Protein AF-A0A956WA42-F1 (afdb_monomer_lite)

Structure (mmCIF, N/CA/C/O backbone):
data_AF-A0A956WA42-F1
#
_entry.id   AF-A0A956WA42-F1
#
loop_
_atom_site.group_PDB
_atom_site.id
_atom_site.type_symbol
_atom_site.label_atom_id
_atom_site.label_alt_id
_atom_site.label_comp_id
_atom_site.label_asym_id
_atom_site.label_entity_id
_atom_site.label_seq_id
_atom_site.pdbx_PDB_ins_code
_atom_site.Cartn_x
_atom_site.Cartn_y
_atom_site.Cartn_z
_atom_site.occupancy
_atom_site.B_iso_or_equiv
_atom_site.auth_seq_id
_atom_site.auth_comp_id
_atom_site.auth_asym_id
_atom_site.auth_atom_id
_atom_site.pdbx_PDB_model_num
ATOM 1 N N . MET A 1 1 ? -41.229 -10.277 -13.174 1.00 48.19 1 MET A N 1
ATOM 2 C CA . MET A 1 1 ? -40.315 -11.159 -12.412 1.00 48.19 1 MET A CA 1
ATOM 3 C C . MET A 1 1 ? -39.010 -11.349 -13.190 1.00 48.19 1 MET A C 1
ATOM 5 O O . MET A 1 1 ? -38.903 -12.286 -13.960 1.00 48.19 1 MET A O 1
ATOM 9 N N . ARG A 1 2 ? -38.052 -10.414 -13.089 1.00 53.75 2 ARG A N 1
ATOM 10 C CA . ARG A 1 2 ? -36.743 -10.467 -13.783 1.00 53.75 2 ARG A CA 1
ATOM 11 C C . ARG A 1 2 ? -35.721 -9.593 -13.037 1.00 53.75 2 ARG A C 1
ATOM 13 O O . ARG A 1 2 ? -35.385 -8.522 -13.520 1.00 53.75 2 ARG A O 1
ATOM 20 N N . ARG A 1 3 ? -35.307 -9.971 -11.819 1.00 54.12 3 ARG A N 1
ATOM 21 C CA . ARG A 1 3 ? -34.257 -9.255 -11.047 1.00 54.12 3 ARG A CA 1
ATOM 22 C C . ARG A 1 3 ? -33.484 -10.160 -10.071 1.00 54.12 3 ARG A C 1
ATOM 24 O O . ARG A 1 3 ? -33.156 -9.728 -8.978 1.00 54.12 3 ARG A O 1
ATOM 31 N N . LEU A 1 4 ? -33.215 -11.417 -10.429 1.00 50.03 4 LEU A N 1
ATOM 32 C CA . LEU A 1 4 ? -32.585 -12.382 -9.508 1.00 50.03 4 LEU A CA 1
ATOM 33 C C . LEU A 1 4 ? -31.446 -13.203 -10.140 1.00 50.03 4 LEU A C 1
ATOM 35 O O . LEU A 1 4 ? -31.200 -14.327 -9.729 1.00 50.03 4 LEU A O 1
ATOM 39 N N . SER A 1 5 ? -30.731 -12.663 -11.133 1.00 53.09 5 SER A N 1
ATOM 40 C CA . SER A 1 5 ? -29.695 -13.443 -11.845 1.00 53.09 5 SER A CA 1
ATOM 41 C C . SER A 1 5 ? -28.324 -12.772 -11.959 1.00 53.09 5 SER A C 1
ATOM 43 O O . SER A 1 5 ? -27.473 -13.288 -12.667 1.00 53.09 5 SER A O 1
ATOM 45 N N . ILE A 1 6 ? -28.075 -11.652 -11.268 1.00 47.28 6 ILE A N 1
ATOM 46 C CA . ILE A 1 6 ? -26.776 -10.942 -11.351 1.00 47.28 6 ILE A CA 1
ATOM 47 C C . ILE A 1 6 ? -25.925 -11.119 -10.076 1.00 47.28 6 ILE A C 1
ATOM 49 O O . ILE A 1 6 ? -24.735 -10.832 -10.077 1.00 47.28 6 ILE A O 1
ATOM 53 N N . LEU A 1 7 ? -26.478 -11.687 -9.000 1.00 43.47 7 LEU A N 1
ATOM 54 C CA . LEU A 1 7 ? -25.746 -11.891 -7.739 1.00 43.47 7 LEU A CA 1
ATOM 55 C C . LEU A 1 7 ? -24.878 -13.165 -7.692 1.00 43.47 7 LEU A C 1
ATOM 57 O O . LEU A 1 7 ? -24.224 -13.405 -6.686 1.00 43.47 7 LEU A O 1
ATOM 61 N N . ALA A 1 8 ? -24.825 -13.964 -8.763 1.00 43.78 8 ALA A N 1
ATOM 62 C CA . ALA A 1 8 ? -24.091 -15.237 -8.780 1.00 43.78 8 ALA A CA 1
ATOM 63 C C . ALA A 1 8 ? -22.754 -15.210 -9.553 1.00 43.78 8 ALA A C 1
ATOM 65 O O . ALA A 1 8 ? -22.083 -16.232 -9.630 1.00 43.78 8 ALA A O 1
ATOM 66 N N . ALA A 1 9 ? -22.344 -14.070 -10.123 1.00 41.91 9 ALA A N 1
ATOM 67 C CA . ALA A 1 9 ? -21.141 -13.996 -10.967 1.00 41.91 9 ALA A CA 1
ATOM 68 C C . ALA A 1 9 ? -19.875 -13.472 -10.253 1.00 41.91 9 ALA A C 1
ATOM 70 O O . ALA A 1 9 ? -18.803 -13.475 -10.847 1.00 41.91 9 ALA A O 1
ATOM 71 N N . LEU A 1 10 ? -19.965 -13.041 -8.989 1.00 42.84 10 LEU A N 1
ATOM 72 C CA . LEU A 1 10 ? -18.832 -12.457 -8.247 1.00 42.84 10 LEU A CA 1
ATOM 73 C C . LEU A 1 10 ? -18.071 -13.451 -7.349 1.00 42.84 10 LEU A C 1
ATOM 75 O O . LEU A 1 10 ? -17.082 -13.071 -6.734 1.00 42.84 10 LEU A O 1
ATOM 79 N N . ALA A 1 11 ? -18.480 -14.722 -7.299 1.00 45.12 11 ALA A N 1
ATOM 80 C CA . ALA A 1 11 ? -17.903 -15.734 -6.403 1.00 45.12 11 ALA A CA 1
ATOM 81 C C . ALA A 1 11 ? -16.979 -16.763 -7.097 1.00 45.12 11 ALA A C 1
ATOM 83 O O . ALA A 1 11 ? -16.713 -17.818 -6.530 1.00 45.12 11 ALA A O 1
ATOM 84 N N . ALA A 1 12 ? -16.493 -16.493 -8.315 1.00 42.59 12 ALA A N 1
ATOM 85 C CA . ALA A 1 12 ? -15.780 -17.482 -9.139 1.00 42.59 12 ALA A CA 1
ATOM 86 C C . ALA A 1 12 ? -14.331 -17.106 -9.524 1.00 42.59 12 ALA A C 1
ATOM 88 O O . ALA A 1 12 ? -13.840 -17.563 -10.552 1.00 42.59 12 ALA A O 1
ATOM 89 N N . VAL A 1 13 ? -13.621 -16.304 -8.719 1.00 50.72 13 VAL A N 1
ATOM 90 C CA . VAL A 1 13 ? -12.172 -16.051 -8.914 1.00 50.72 13 VAL A CA 1
ATOM 91 C C . VAL A 1 13 ? -11.414 -16.171 -7.587 1.00 50.72 13 VAL A C 1
ATOM 93 O O . VAL A 1 13 ? -10.731 -15.253 -7.153 1.00 50.72 13 VAL A O 1
ATOM 96 N N . LEU A 1 14 ? -11.568 -17.305 -6.901 1.00 48.41 14 LEU A N 1
ATOM 97 C CA . LEU A 1 14 ? -10.810 -17.633 -5.685 1.00 48.41 14 LEU A CA 1
ATOM 98 C C . LEU A 1 14 ? -10.395 -19.109 -5.657 1.00 48.41 14 LEU A C 1
ATOM 100 O O . LEU A 1 14 ? -10.548 -19.774 -4.645 1.00 48.41 14 LEU A O 1
ATOM 104 N N . VAL A 1 15 ? -9.867 -19.647 -6.760 1.00 53.59 15 VAL A N 1
ATOM 105 C CA . VAL A 1 15 ? -9.068 -20.884 -6.708 1.00 53.59 15 VAL A CA 1
ATOM 106 C C . VAL A 1 15 ? -8.039 -20.869 -7.840 1.00 53.59 15 VAL A C 1
ATOM 108 O O . VAL A 1 15 ? -8.345 -21.252 -8.964 1.00 53.59 15 VAL A O 1
ATOM 111 N N . VAL A 1 16 ? -6.804 -20.457 -7.548 1.00 54.19 16 VAL A N 1
ATOM 112 C CA . VAL A 1 16 ? -5.625 -20.837 -8.343 1.00 54.19 16 VAL A CA 1
ATOM 113 C C . VAL A 1 16 ? -4.579 -21.400 -7.384 1.00 54.19 16 VAL A C 1
ATOM 115 O O . VAL A 1 16 ? -3.817 -20.681 -6.750 1.00 54.19 16 VAL A O 1
ATOM 118 N N . SER A 1 17 ? -4.664 -22.725 -7.256 1.00 45.12 17 SER A N 1
ATOM 119 C CA . SER A 1 17 ? -3.589 -23.709 -7.081 1.00 45.12 17 SER A CA 1
ATOM 120 C C . SER A 1 17 ? -2.413 -23.386 -6.153 1.00 45.12 17 SER A C 1
ATOM 122 O O . SER A 1 17 ? -1.454 -22.708 -6.513 1.00 45.12 17 SER A O 1
ATOM 124 N N . ALA A 1 18 ? -2.416 -24.099 -5.025 1.00 48.44 18 ALA A N 1
ATOM 125 C CA . ALA A 1 18 ? -1.210 -24.636 -4.420 1.00 48.44 18 ALA A CA 1
ATOM 126 C C . ALA A 1 18 ? -0.364 -25.396 -5.463 1.00 48.44 18 ALA A C 1
ATOM 128 O O . ALA A 1 18 ? -0.881 -26.261 -6.168 1.00 48.44 18 ALA A O 1
ATOM 129 N N . GLY A 1 19 ? 0.942 -25.118 -5.494 1.00 45.03 19 GLY A N 1
ATOM 130 C CA . GLY A 1 19 ? 1.943 -26.060 -5.997 1.00 45.03 19 GLY A CA 1
ATOM 131 C C . GLY A 1 19 ? 2.723 -25.647 -7.244 1.00 45.03 19 GLY A C 1
ATOM 132 O O . GLY A 1 19 ? 2.472 -26.173 -8.315 1.00 45.03 19 GLY A O 1
ATOM 133 N N . THR A 1 20 ? 3.785 -24.862 -7.048 1.00 42.97 20 THR A N 1
ATOM 134 C CA . THR A 1 20 ? 5.152 -25.238 -7.461 1.00 42.97 20 THR A CA 1
ATOM 135 C C . THR A 1 20 ? 6.133 -24.581 -6.491 1.00 42.97 20 THR A C 1
ATOM 137 O O . THR A 1 20 ? 6.249 -23.358 -6.462 1.00 42.97 20 THR A O 1
ATOM 140 N N . ARG A 1 21 ? 6.828 -25.384 -5.672 1.00 50.88 21 ARG A N 1
ATOM 141 C CA . ARG A 1 21 ? 7.992 -24.927 -4.899 1.00 50.88 21 ARG A CA 1
ATOM 142 C C . ARG A 1 21 ? 9.086 -24.524 -5.889 1.00 50.88 21 ARG A C 1
ATOM 144 O O . ARG A 1 21 ? 9.712 -25.396 -6.486 1.00 50.88 21 ARG A O 1
ATOM 151 N N . ALA A 1 22 ? 9.302 -23.225 -6.056 1.00 39.41 22 ALA A N 1
ATOM 152 C CA . ALA A 1 22 ? 10.546 -22.701 -6.599 1.00 39.41 22 ALA A CA 1
ATOM 153 C C . ALA A 1 22 ? 11.576 -22.608 -5.459 1.00 39.41 22 ALA A C 1
ATOM 155 O O . ALA A 1 22 ? 11.241 -22.235 -4.337 1.00 39.41 22 ALA A O 1
ATOM 156 N N . ALA A 1 23 ? 12.805 -23.028 -5.753 1.00 40.72 23 ALA A N 1
ATOM 157 C CA . ALA A 1 23 ? 13.960 -23.056 -4.858 1.00 40.72 23 ALA A CA 1
ATOM 158 C C . ALA A 1 23 ? 14.347 -21.641 -4.344 1.00 40.72 23 ALA A C 1
ATOM 160 O O . ALA A 1 23 ? 13.860 -20.645 -4.878 1.00 40.72 23 ALA A O 1
ATOM 161 N N . PRO A 1 24 ? 15.184 -21.534 -3.292 1.00 45.34 24 PRO A N 1
ATOM 162 C CA . PRO A 1 24 ? 15.155 -20.434 -2.335 1.00 45.34 24 PRO A CA 1
ATOM 163 C C . PRO A 1 24 ? 15.755 -19.155 -2.924 1.00 45.34 24 PRO A C 1
ATOM 165 O O . PRO A 1 24 ? 16.958 -19.071 -3.163 1.00 45.34 24 PRO A O 1
ATOM 168 N N . ALA A 1 25 ? 14.925 -18.132 -3.107 1.00 46.12 25 ALA A N 1
ATOM 169 C CA . ALA A 1 25 ? 15.411 -16.763 -3.173 1.00 46.12 25 ALA A CA 1
ATOM 170 C C . ALA A 1 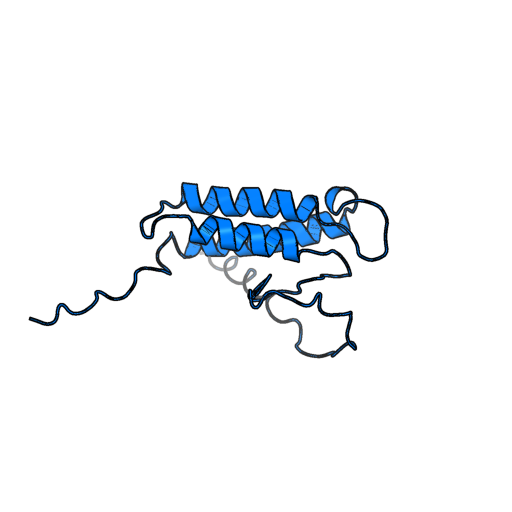25 ? 15.629 -16.315 -1.727 1.00 46.12 25 ALA A C 1
ATOM 172 O O . ALA A 1 25 ? 14.669 -16.101 -0.995 1.00 46.12 25 ALA A O 1
ATOM 173 N N . GLN A 1 26 ? 16.900 -16.333 -1.328 1.00 40.38 26 GLN A N 1
ATOM 174 C CA . GLN A 1 26 ? 17.487 -15.769 -0.114 1.00 40.38 26 GLN A CA 1
ATOM 175 C C . GLN A 1 26 ? 16.486 -15.005 0.756 1.00 40.38 26 GLN A C 1
ATOM 177 O O . GLN A 1 26 ? 16.192 -13.836 0.512 1.00 40.38 26 GLN A O 1
ATOM 182 N N . ALA A 1 27 ? 15.980 -15.708 1.771 1.00 42.72 27 ALA A N 1
ATOM 183 C CA . ALA A 1 27 ? 15.346 -15.094 2.918 1.00 42.72 27 ALA A CA 1
ATOM 184 C C . ALA A 1 27 ? 16.272 -13.974 3.400 1.00 42.72 27 ALA A C 1
ATOM 186 O O . ALA A 1 27 ? 17.417 -14.231 3.774 1.00 42.72 27 ALA A O 1
ATOM 187 N N . ALA A 1 28 ? 15.794 -12.735 3.324 1.00 45.59 28 ALA A N 1
ATOM 188 C CA . ALA A 1 28 ? 16.408 -11.642 4.045 1.00 45.59 28 ALA A CA 1
ATOM 189 C C . ALA A 1 28 ? 16.257 -11.971 5.536 1.00 45.59 28 ALA A C 1
ATOM 191 O O . ALA A 1 28 ? 15.186 -11.863 6.125 1.00 45.59 28 ALA A O 1
ATOM 192 N N . GLU A 1 29 ? 17.343 -12.500 6.079 1.00 40.56 29 GLU A N 1
ATOM 193 C CA . GLU A 1 29 ? 17.564 -12.902 7.457 1.00 40.56 29 GLU A CA 1
ATOM 194 C C . GLU A 1 29 ? 17.277 -11.723 8.409 1.00 40.56 29 GLU A C 1
ATOM 196 O O . GLU A 1 29 ? 17.878 -10.659 8.255 1.00 40.56 29 GLU A O 1
ATOM 201 N N . GLY A 1 30 ? 16.395 -11.910 9.406 1.00 37.47 30 GLY A N 1
ATOM 202 C CA . GLY A 1 30 ? 16.524 -11.173 10.673 1.00 37.47 30 GLY A CA 1
ATOM 203 C C . GLY A 1 30 ? 15.308 -10.517 11.338 1.00 37.47 30 GLY A C 1
ATOM 204 O O . GLY A 1 30 ? 15.543 -9.738 12.255 1.00 37.47 30 GLY A O 1
ATOM 205 N N . ASP A 1 31 ? 14.055 -10.799 10.969 1.00 49.34 31 ASP A N 1
ATOM 206 C CA . ASP A 1 31 ? 12.890 -10.353 11.761 1.00 49.34 31 ASP A CA 1
ATOM 207 C C . ASP A 1 31 ? 11.784 -11.427 11.724 1.00 49.34 31 ASP A C 1
ATOM 209 O O . ASP A 1 31 ? 11.390 -11.818 10.627 1.00 49.34 31 ASP A O 1
ATOM 213 N N . PRO A 1 32 ? 11.301 -11.969 12.863 1.00 47.88 32 PRO A N 1
ATOM 214 C CA . PRO A 1 32 ? 10.232 -12.975 12.893 1.00 47.88 32 PRO A CA 1
ATOM 215 C C . PRO A 1 32 ? 8.832 -12.413 12.576 1.00 47.88 32 PRO A C 1
ATOM 217 O O . PRO A 1 32 ? 7.839 -13.094 12.834 1.00 47.88 32 PRO A O 1
ATOM 220 N N . GLY A 1 33 ? 8.735 -11.186 12.059 1.00 53.91 33 GLY A N 1
ATOM 221 C CA . GLY A 1 33 ? 7.484 -10.637 11.547 1.00 53.91 33 GLY A CA 1
ATOM 222 C C . GLY A 1 33 ? 6.965 -11.472 10.377 1.00 53.91 33 GLY A C 1
ATOM 223 O O . GLY A 1 33 ? 7.725 -11.861 9.495 1.00 53.91 33 GLY A O 1
ATOM 224 N N . ASP A 1 34 ? 5.659 -11.718 10.351 1.00 65.44 34 ASP A N 1
ATOM 225 C CA . ASP A 1 34 ? 4.938 -12.484 9.320 1.00 65.44 34 ASP A CA 1
ATOM 226 C C . ASP A 1 34 ? 4.910 -11.780 7.939 1.00 65.44 34 ASP A C 1
ATOM 228 O O . ASP A 1 34 ? 4.135 -12.152 7.066 1.00 65.44 34 ASP A O 1
ATOM 232 N N . PHE A 1 35 ? 5.753 -10.751 7.744 1.00 77.81 35 PHE A N 1
ATOM 233 C CA . PHE A 1 35 ? 5.802 -9.832 6.603 1.00 77.81 35 PHE A CA 1
ATOM 234 C C . PHE A 1 35 ? 4.431 -9.669 5.944 1.00 77.81 35 PHE A C 1
ATOM 236 O O . PHE A 1 35 ? 3.524 -9.088 6.527 1.00 77.81 35 PHE A O 1
ATOM 243 N N . CYS A 1 36 ? 4.254 -10.161 4.721 1.00 84.00 36 CYS A N 1
ATOM 244 C CA . CYS A 1 36 ? 2.971 -10.101 4.055 1.00 84.00 36 CYS A CA 1
ATOM 245 C C . CYS A 1 36 ? 2.130 -11.350 4.395 1.00 84.00 36 CYS A C 1
ATOM 247 O O . CYS A 1 36 ? 1.895 -12.161 3.505 1.00 84.00 36 CYS A O 1
ATOM 249 N N . SER A 1 37 ? 1.636 -11.481 5.636 1.00 79.25 37 SER A N 1
ATOM 250 C CA . SER A 1 37 ? 1.029 -12.672 6.290 1.00 79.25 37 SER A CA 1
ATOM 251 C C . SER A 1 37 ? 0.416 -13.789 5.433 1.00 79.25 37 SER A C 1
ATOM 253 O O . SER A 1 37 ? 0.569 -14.977 5.710 1.00 79.25 37 SER A O 1
ATOM 255 N N . TYR A 1 38 ? -0.346 -13.440 4.397 1.00 82.31 38 TYR A N 1
ATOM 256 C CA . TYR A 1 38 ? -1.077 -14.400 3.560 1.00 82.31 38 TYR A CA 1
ATOM 257 C C . TYR A 1 38 ? -0.779 -14.248 2.067 1.00 82.31 38 TYR A C 1
ATOM 259 O O . TYR A 1 38 ? -1.572 -14.647 1.212 1.00 82.31 38 TYR A O 1
ATOM 267 N N . SER A 1 39 ? 0.351 -13.638 1.734 1.00 84.56 39 SER A N 1
ATOM 268 C CA . SER A 1 39 ? 0.718 -13.286 0.370 1.00 84.56 39 SER A CA 1
ATOM 269 C C . SER A 1 39 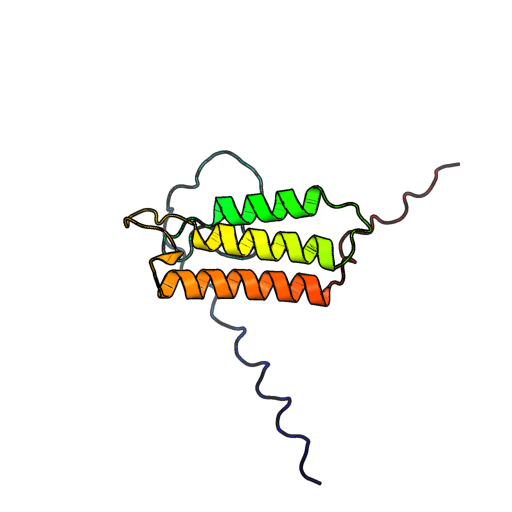? 2.231 -13.359 0.166 1.00 84.56 39 SER A C 1
ATOM 271 O O . SER A 1 39 ? 2.989 -13.301 1.124 1.00 84.56 39 SER A O 1
ATOM 273 N N . PRO A 1 40 ? 2.705 -13.506 -1.079 1.00 88.31 40 PRO A N 1
ATOM 274 C CA . PRO A 1 40 ? 4.134 -13.466 -1.343 1.00 88.31 40 PRO A CA 1
ATOM 275 C C . PRO A 1 40 ? 4.776 -12.151 -0.881 1.00 88.31 40 PRO A C 1
ATOM 277 O O 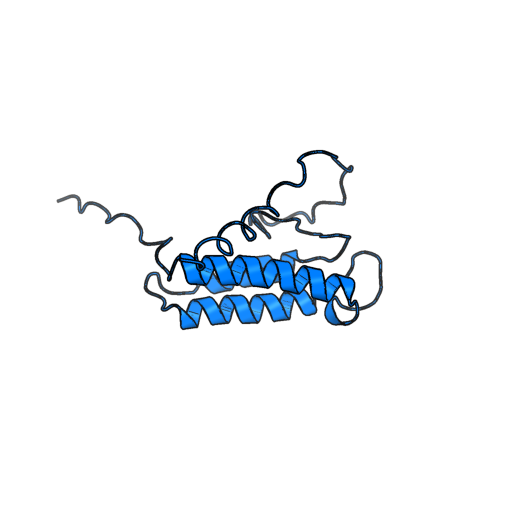. PRO A 1 40 ? 4.288 -11.074 -1.214 1.00 88.31 40 PRO A O 1
ATOM 280 N N . ASP A 1 41 ? 5.918 -12.271 -0.217 1.00 87.12 41 ASP A N 1
ATOM 281 C CA . ASP A 1 41 ? 6.832 -11.181 0.151 1.00 87.12 41 ASP A CA 1
ATOM 282 C C . ASP A 1 41 ? 7.478 -10.506 -1.072 1.00 87.12 41 ASP A C 1
ATOM 284 O O . ASP A 1 41 ? 7.663 -9.288 -1.136 1.00 87.12 41 ASP A O 1
ATOM 288 N N . TYR A 1 42 ? 7.778 -11.322 -2.090 1.00 91.81 42 TYR A N 1
ATOM 289 C CA . TYR A 1 42 ? 8.453 -10.908 -3.321 1.00 91.81 42 TYR A CA 1
ATOM 290 C C . TYR A 1 42 ? 7.649 -11.262 -4.582 1.00 91.81 42 TYR A C 1
ATOM 292 O O . TYR A 1 42 ? 8.109 -12.079 -5.393 1.00 91.81 42 TYR A O 1
ATOM 300 N N . PRO A 1 43 ? 6.436 -10.717 -4.789 1.00 93.12 43 PRO A N 1
ATOM 301 C CA . PRO A 1 43 ? 5.632 -11.064 -5.953 1.00 93.12 43 PRO A CA 1
ATOM 302 C C . PRO A 1 43 ? 6.364 -10.660 -7.237 1.00 93.12 43 PRO A C 1
ATOM 304 O O . PRO A 1 43 ? 6.573 -9.482 -7.521 1.00 93.12 43 PRO A O 1
ATOM 307 N N . PHE A 1 44 ? 6.769 -11.665 -8.019 1.00 94.62 44 PHE A N 1
ATOM 308 C CA . PHE A 1 44 ? 7.531 -11.489 -9.259 1.00 94.62 44 PHE A CA 1
ATOM 309 C C . PHE A 1 44 ? 8.819 -10.664 -9.093 1.00 94.62 44 PHE A C 1
ATOM 311 O O . PHE A 1 44 ? 9.213 -9.981 -10.027 1.00 94.62 44 PHE A O 1
ATOM 318 N N . GLY A 1 45 ? 9.468 -10.728 -7.924 1.00 94.62 45 GLY A N 1
ATOM 319 C CA . GLY A 1 45 ? 10.744 -10.051 -7.660 1.00 94.62 45 GLY A CA 1
ATOM 320 C C . GLY A 1 45 ? 10.640 -8.617 -7.130 1.00 94.62 45 GLY A C 1
ATOM 321 O O . GLY A 1 45 ? 11.676 -8.008 -6.866 1.00 94.62 45 GLY A O 1
ATOM 322 N N . TRP A 1 46 ? 9.435 -8.076 -6.934 1.00 95.50 46 TRP A N 1
ATOM 323 C CA . TRP A 1 46 ? 9.221 -6.795 -6.247 1.00 95.50 46 TRP A CA 1
ATOM 324 C C . TRP A 1 46 ? 9.230 -6.990 -4.735 1.00 95.50 46 TRP A C 1
ATOM 326 O O . TRP A 1 46 ? 8.482 -7.817 -4.242 1.00 95.50 46 TRP A O 1
ATOM 336 N N . ASN A 1 47 ? 10.056 -6.253 -3.994 1.00 95.50 47 ASN A N 1
ATOM 337 C CA . ASN A 1 47 ? 10.196 -6.421 -2.547 1.00 95.50 47 ASN A CA 1
ATOM 338 C C . ASN A 1 47 ? 9.101 -5.663 -1.782 1.00 95.50 47 ASN A C 1
ATOM 340 O O . ASN A 1 47 ? 9.223 -4.456 -1.562 1.00 95.50 47 ASN A O 1
ATOM 344 N N . PHE A 1 48 ? 8.045 -6.362 -1.361 1.00 96.06 48 PHE A N 1
ATOM 345 C CA . PHE A 1 48 ? 6.922 -5.762 -0.635 1.00 96.06 48 PHE A CA 1
ATOM 346 C C . PHE A 1 48 ? 7.093 -5.782 0.894 1.00 96.06 48 PHE A C 1
ATOM 348 O O . PHE A 1 48 ? 6.319 -5.127 1.592 1.00 96.06 48 PHE A O 1
ATOM 355 N N . ASN A 1 49 ? 8.144 -6.413 1.430 1.00 93.81 49 ASN A N 1
ATOM 356 C CA . ASN A 1 49 ? 8.343 -6.589 2.878 1.00 93.81 49 ASN A CA 1
ATOM 357 C C . ASN A 1 49 ? 8.356 -5.271 3.649 1.00 93.81 49 ASN A C 1
ATOM 359 O O . ASN A 1 49 ? 7.785 -5.177 4.732 1.00 93.81 49 ASN A O 1
ATOM 363 N N . GLY A 1 50 ? 8.994 -4.238 3.090 1.00 94.06 50 GLY A N 1
ATOM 364 C CA . GLY A 1 50 ? 9.033 -2.916 3.717 1.00 94.06 50 GLY A CA 1
ATOM 365 C C . GLY A 1 50 ? 7.645 -2.285 3.846 1.00 94.06 50 GLY A C 1
ATOM 366 O O . GLY A 1 50 ? 7.354 -1.657 4.862 1.00 94.06 50 GLY A O 1
ATOM 367 N N . ALA A 1 51 ? 6.784 -2.485 2.845 1.00 96.31 51 ALA A N 1
ATOM 368 C CA . ALA A 1 51 ? 5.411 -2.002 2.871 1.00 96.31 51 ALA A CA 1
ATOM 369 C C . ALA A 1 51 ? 4.565 -2.792 3.877 1.00 96.31 51 ALA A C 1
ATOM 371 O O . ALA A 1 51 ? 3.876 -2.175 4.683 1.00 96.31 51 ALA A O 1
ATOM 372 N N . CYS A 1 52 ? 4.655 -4.127 3.865 1.00 95.50 52 CYS A N 1
ATOM 373 C CA . CYS A 1 52 ? 3.901 -4.991 4.777 1.00 95.50 52 CYS A CA 1
ATOM 374 C C . CYS A 1 52 ? 4.280 -4.729 6.242 1.00 95.50 52 CYS A C 1
ATOM 376 O O . CYS A 1 52 ? 3.417 -4.360 7.031 1.00 95.50 52 CYS A O 1
ATOM 378 N N . ARG A 1 53 ? 5.579 -4.721 6.576 1.00 94.25 53 ARG A N 1
ATOM 379 C CA . ARG A 1 53 ? 6.039 -4.367 7.930 1.00 94.25 53 ARG A CA 1
ATOM 380 C C . ARG A 1 53 ? 5.562 -2.976 8.360 1.00 94.25 53 ARG A C 1
ATOM 382 O O . ARG A 1 53 ? 5.121 -2.791 9.487 1.00 94.25 53 ARG A O 1
ATOM 389 N N . GLY A 1 54 ? 5.632 -1.984 7.468 1.00 95.50 54 GLY A N 1
ATOM 390 C CA . GLY A 1 54 ? 5.151 -0.632 7.765 1.00 95.50 54 GLY A CA 1
ATOM 391 C C . GLY A 1 54 ? 3.636 -0.555 7.998 1.00 95.50 54 GLY A C 1
ATOM 392 O O . GLY A 1 54 ? 3.180 0.303 8.756 1.00 95.50 54 GLY A O 1
ATOM 393 N N . HIS A 1 55 ? 2.858 -1.437 7.363 1.00 95.44 55 HIS A N 1
ATOM 394 C CA . HIS A 1 55 ? 1.415 -1.559 7.572 1.00 95.44 55 HIS A CA 1
ATOM 395 C C . HIS A 1 55 ? 1.101 -2.178 8.933 1.00 95.44 55 HIS A C 1
ATOM 397 O O . HIS A 1 55 ? 0.344 -1.570 9.693 1.00 95.44 55 HIS A O 1
ATOM 403 N N . ASP A 1 56 ? 1.757 -3.286 9.279 1.00 93.31 56 ASP A N 1
ATOM 404 C CA . ASP A 1 56 ? 1.608 -3.951 10.579 1.00 93.31 56 ASP A CA 1
ATOM 405 C C . ASP A 1 56 ? 1.979 -3.003 11.723 1.00 93.31 56 ASP A C 1
ATOM 407 O O . ASP A 1 56 ? 1.175 -2.736 12.613 1.00 93.31 56 ASP A O 1
ATOM 411 N N . GLU A 1 57 ? 3.147 -2.358 11.632 1.00 94.38 57 GLU A N 1
ATOM 412 C CA . GLU A 1 57 ? 3.585 -1.358 12.607 1.00 94.38 57 GLU A CA 1
ATOM 413 C C . GLU A 1 57 ? 2.623 -0.161 12.720 1.00 94.38 57 GLU A C 1
ATOM 415 O O . GLU A 1 57 ? 2.564 0.505 13.757 1.00 94.38 57 GLU A O 1
ATOM 420 N N . CYS A 1 58 ? 1.923 0.200 11.640 1.00 96.00 58 CYS A N 1
ATOM 421 C CA . CYS A 1 58 ? 0.921 1.261 11.683 1.00 96.00 58 CYS A CA 1
ATOM 422 C C . CYS A 1 58 ? -0.297 0.809 12.486 1.00 96.00 58 CYS A C 1
ATOM 424 O O . CYS A 1 58 ? -0.744 1.549 13.363 1.00 96.00 58 CYS A O 1
ATOM 426 N N . LEU A 1 59 ? -0.796 -0.399 12.212 1.00 92.56 59 LEU A N 1
ATOM 427 C CA . LEU A 1 59 ? -1.945 -0.981 12.899 1.00 92.56 59 LEU A CA 1
ATOM 428 C C . LEU A 1 59 ? -1.657 -1.243 14.382 1.00 92.56 59 LEU A C 1
ATOM 430 O O . LEU A 1 59 ? -2.485 -0.884 15.214 1.00 92.56 59 LEU A O 1
ATOM 434 N N . ASP A 1 60 ? -0.472 -1.747 14.724 1.00 93.25 60 ASP A N 1
ATOM 435 C CA . ASP A 1 60 ? -0.058 -2.035 16.107 1.00 93.25 60 ASP A CA 1
ATOM 436 C C . ASP A 1 60 ? -0.005 -0.789 17.004 1.00 93.25 60 ASP A C 1
ATOM 438 O O . ASP A 1 60 ? -0.174 -0.868 18.222 1.00 93.25 60 ASP A O 1
ATOM 442 N N . ARG A 1 61 ? 0.239 0.390 16.417 1.00 95.75 61 ARG A N 1
ATOM 443 C CA . ARG A 1 61 ? 0.260 1.669 17.148 1.00 95.75 61 ARG A CA 1
ATOM 444 C C . ARG A 1 61 ? -1.134 2.251 17.367 1.00 95.75 61 ARG A C 1
ATOM 446 O O . ARG A 1 61 ? -1.270 3.211 18.130 1.00 95.75 61 ARG A O 1
ATOM 453 N N . LEU A 1 62 ? -2.153 1.739 16.679 1.00 92.88 62 LEU A N 1
ATOM 454 C CA . LEU A 1 62 ? -3.520 2.204 16.862 1.00 92.88 62 LEU A CA 1
ATOM 455 C C . LEU A 1 62 ? -4.083 1.677 18.191 1.00 92.88 62 LEU A C 1
ATOM 457 O O . LEU A 1 62 ? -3.805 0.545 18.584 1.00 92.88 62 LEU A O 1
ATOM 461 N N . PRO A 1 63 ? -4.894 2.474 18.910 1.00 92.19 63 PRO A N 1
ATOM 462 C CA . PRO A 1 63 ? -5.575 1.971 20.094 1.00 92.19 63 PRO A CA 1
ATOM 463 C C . PRO A 1 63 ? -6.566 0.857 19.717 1.00 92.19 63 PRO A C 1
ATOM 465 O O . PRO A 1 63 ? -7.068 0.806 18.594 1.00 92.19 63 PRO A O 1
ATOM 468 N N . ALA A 1 64 ? -6.898 -0.021 20.666 1.00 86.62 64 ALA A N 1
ATOM 469 C CA . ALA A 1 64 ? -7.807 -1.145 20.414 1.00 86.62 64 ALA A CA 1
ATOM 470 C C . ALA A 1 64 ? -9.205 -0.702 19.927 1.00 86.62 64 ALA A C 1
ATOM 472 O O . ALA A 1 64 ? -9.858 -1.422 19.176 1.00 86.62 64 ALA A O 1
ATOM 473 N N . ASP A 1 65 ? -9.651 0.498 20.313 1.00 86.00 65 ASP A N 1
ATOM 474 C CA . ASP A 1 65 ? -10.909 1.127 19.893 1.00 86.00 65 ASP A CA 1
ATOM 475 C C . ASP A 1 65 ? -10.748 2.083 18.693 1.00 86.00 65 ASP A C 1
ATOM 477 O O . ASP A 1 65 ? -11.633 2.901 18.417 1.00 86.00 65 ASP A O 1
ATOM 481 N N . ALA A 1 66 ? -9.627 1.989 17.966 1.00 91.62 66 ALA A N 1
ATOM 482 C CA . ALA A 1 66 ? -9.359 2.818 16.801 1.00 91.62 66 ALA A CA 1
ATOM 483 C C . ALA A 1 66 ? -10.488 2.730 15.781 1.00 91.62 66 ALA A C 1
ATOM 485 O O . ALA A 1 66 ? -10.939 1.653 15.373 1.00 91.62 66 ALA A O 1
ATOM 486 N N . ARG A 1 67 ? -10.924 3.906 15.335 1.00 91.94 67 ARG A N 1
ATOM 487 C CA . ARG A 1 67 ? -12.041 4.020 14.409 1.00 91.94 67 ARG A CA 1
ATOM 488 C C . ARG A 1 67 ? -11.602 3.580 13.021 1.00 91.94 67 ARG A C 1
ATOM 490 O O . ARG A 1 67 ? -10.436 3.688 12.645 1.00 91.94 67 ARG A O 1
ATOM 497 N N . LEU A 1 68 ? -12.579 3.168 12.217 1.00 92.94 68 LEU A N 1
ATOM 498 C CA . LEU A 1 68 ? -12.353 2.770 10.831 1.00 92.94 68 LEU A CA 1
ATOM 499 C C . LEU A 1 68 ? -11.476 3.771 10.042 1.00 92.94 68 LEU A C 1
ATOM 501 O O . LEU A 1 68 ? -10.526 3.313 9.417 1.00 92.94 68 LEU A O 1
ATOM 505 N N . PRO A 1 69 ? -11.681 5.107 10.099 1.00 95.31 69 PRO A N 1
ATOM 506 C CA . PRO A 1 69 ? -10.831 6.050 9.367 1.00 95.31 69 PRO A CA 1
ATOM 507 C C . PRO A 1 69 ? -9.337 5.977 9.713 1.00 95.31 69 PRO A C 1
ATOM 509 O O . PRO A 1 69 ? -8.513 6.210 8.833 1.00 95.31 69 PRO A O 1
ATOM 512 N N . ASP A 1 70 ? -8.974 5.638 10.952 1.00 94.81 70 ASP A N 1
ATOM 513 C CA . ASP A 1 70 ? -7.571 5.535 11.364 1.00 94.81 70 ASP A CA 1
ATOM 514 C C . ASP A 1 70 ? -6.907 4.296 10.757 1.00 94.81 70 ASP A C 1
ATOM 516 O O . ASP A 1 70 ? -5.815 4.387 10.200 1.00 94.81 70 ASP A O 1
ATOM 520 N N . ARG A 1 71 ? -7.614 3.160 10.754 1.00 94.69 71 ARG A N 1
ATOM 521 C CA . ARG A 1 71 ? -7.154 1.928 10.091 1.00 94.69 71 ARG A CA 1
ATOM 522 C C . ARG A 1 71 ? -7.040 2.118 8.576 1.00 94.69 71 ARG A C 1
ATOM 524 O O . ARG A 1 71 ? -6.037 1.751 7.975 1.00 94.69 71 ARG A O 1
ATOM 531 N N . LEU A 1 72 ? -8.017 2.793 7.965 1.00 96.25 72 LEU A N 1
ATOM 532 C CA . LEU A 1 72 ? -7.989 3.119 6.536 1.00 96.25 72 LEU A CA 1
ATOM 533 C C . LEU A 1 72 ? -6.781 3.995 6.155 1.00 96.25 72 LEU A C 1
ATOM 535 O O . LEU A 1 72 ? -6.234 3.825 5.066 1.00 96.25 72 LEU A O 1
ATOM 539 N N . ARG A 1 73 ? -6.314 4.885 7.041 1.00 97.56 73 ARG A N 1
ATOM 540 C CA . ARG A 1 73 ? -5.077 5.650 6.804 1.00 97.56 73 ARG A CA 1
ATOM 541 C C . ARG A 1 73 ? -3.838 4.757 6.743 1.00 97.56 73 ARG A C 1
ATOM 543 O O . ARG A 1 7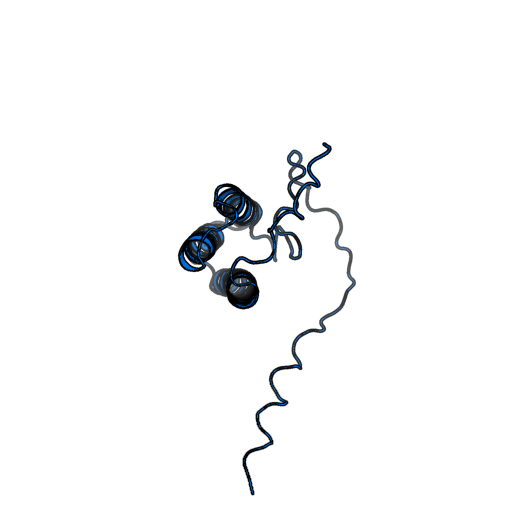3 ? -2.955 5.046 5.939 1.00 97.56 73 ARG A O 1
ATOM 550 N N . CYS A 1 74 ? -3.773 3.692 7.546 1.00 97.38 74 CYS A N 1
ATOM 551 C CA . CYS A 1 74 ? -2.699 2.702 7.438 1.00 97.38 74 CYS A CA 1
ATOM 552 C C . CYS A 1 74 ? -2.745 1.992 6.079 1.00 97.38 74 CYS A C 1
ATOM 554 O O . CYS A 1 74 ? -1.714 1.898 5.418 1.00 97.38 74 CYS A O 1
ATOM 556 N N . ASP A 1 75 ? -3.928 1.583 5.608 1.00 97.31 75 ASP A N 1
ATOM 557 C CA . ASP A 1 75 ? -4.082 0.946 4.289 1.00 97.31 75 ASP A CA 1
ATOM 558 C C . ASP A 1 75 ? -3.633 1.871 3.143 1.00 97.31 75 ASP A C 1
ATOM 560 O O . ASP A 1 75 ? -3.018 1.431 2.171 1.00 97.31 75 ASP A O 1
ATOM 564 N N . ASP A 1 76 ? -3.938 3.167 3.242 1.00 98.38 76 ASP A N 1
ATOM 565 C CA . ASP A 1 76 ? -3.554 4.151 2.226 1.00 98.38 76 ASP A CA 1
ATOM 566 C C . ASP A 1 76 ? -2.033 4.400 2.228 1.00 98.38 76 ASP A C 1
ATOM 568 O O . ASP A 1 76 ? -1.415 4.473 1.163 1.00 98.38 76 ASP A O 1
ATOM 572 N N . ALA A 1 77 ? -1.410 4.455 3.412 1.00 98.38 77 ALA A N 1
ATOM 573 C CA . ALA A 1 77 ? 0.045 4.527 3.547 1.00 98.38 77 ALA A 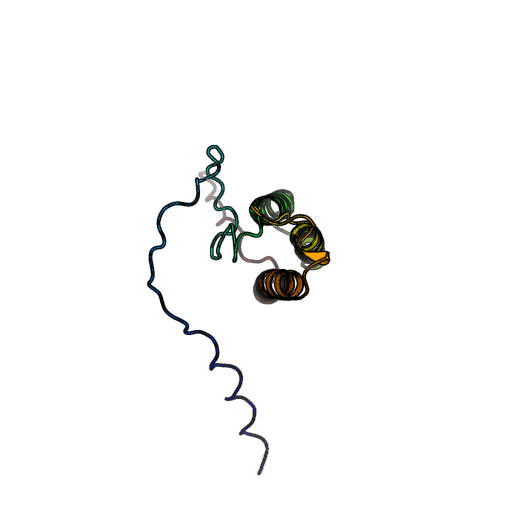CA 1
ATOM 574 C C . ALA A 1 77 ? 0.735 3.261 3.005 1.00 98.38 77 ALA A C 1
ATOM 576 O O . ALA A 1 77 ? 1.740 3.361 2.300 1.00 98.38 77 ALA A O 1
ATOM 577 N N . PHE A 1 78 ? 0.156 2.086 3.266 1.00 98.06 78 PHE A N 1
ATOM 578 C CA . PHE A 1 78 ? 0.614 0.804 2.736 1.00 98.06 78 PHE A CA 1
ATOM 579 C C . PHE A 1 78 ? 0.638 0.793 1.207 1.00 98.06 78 PHE A C 1
ATOM 581 O O . PHE A 1 78 ? 1.651 0.432 0.610 1.00 98.06 78 PHE A O 1
ATOM 588 N N . HIS A 1 79 ? -0.427 1.263 0.552 1.00 98.44 79 HIS A N 1
ATOM 589 C CA . HIS A 1 79 ? -0.452 1.349 -0.909 1.00 98.44 79 HIS A CA 1
ATOM 590 C C . HIS A 1 79 ? 0.648 2.259 -1.462 1.00 98.44 79 HIS A C 1
ATOM 592 O O . HIS A 1 79 ? 1.323 1.892 -2.423 1.00 98.44 79 HIS A O 1
ATOM 598 N N . GLY A 1 80 ? 0.866 3.417 -0.831 1.00 98.25 80 GLY A N 1
ATOM 599 C CA . GLY A 1 80 ? 1.979 4.298 -1.179 1.00 98.25 80 GLY A CA 1
ATOM 600 C C . GLY A 1 80 ? 3.328 3.585 -1.069 1.00 98.25 80 GLY A C 1
ATOM 601 O O . GLY A 1 80 ? 4.137 3.664 -1.991 1.00 98.25 80 GLY A O 1
ATOM 602 N N . ALA A 1 81 ? 3.552 2.831 0.008 1.00 98.25 81 ALA A N 1
ATOM 603 C CA . ALA A 1 81 ? 4.785 2.075 0.211 1.00 98.25 81 ALA A CA 1
ATOM 604 C C . ALA A 1 81 ? 4.974 0.950 -0.823 1.00 98.25 81 ALA A C 1
ATOM 606 O O . ALA A 1 81 ? 6.082 0.775 -1.327 1.00 98.25 81 ALA A O 1
ATOM 607 N N . LEU A 1 82 ? 3.905 0.242 -1.206 1.00 98.25 82 LEU A N 1
ATOM 608 C CA . LEU A 1 82 ? 3.951 -0.763 -2.276 1.00 98.25 82 LEU A CA 1
ATOM 609 C C . LEU A 1 82 ? 4.396 -0.156 -3.610 1.00 98.25 82 LEU A C 1
ATOM 611 O O . LEU A 1 82 ? 5.203 -0.746 -4.321 1.00 98.25 82 LEU A O 1
ATOM 615 N N . LEU A 1 83 ? 3.907 1.041 -3.940 1.00 98.31 83 LEU A N 1
ATOM 616 C CA . LEU A 1 83 ? 4.287 1.753 -5.164 1.00 98.31 83 LEU A CA 1
ATOM 617 C C . LEU A 1 83 ? 5.762 2.197 -5.166 1.00 98.31 83 LEU A C 1
ATOM 619 O O . LEU A 1 83 ? 6.358 2.310 -6.233 1.00 98.31 83 LEU A O 1
ATOM 623 N N . HIS A 1 84 ? 6.376 2.354 -3.993 1.00 97.94 84 HIS A N 1
ATOM 624 C CA . HIS A 1 84 ? 7.803 2.660 -3.845 1.00 97.94 84 HIS A CA 1
ATOM 625 C C . HIS A 1 84 ? 8.676 1.408 -3.649 1.00 97.94 84 HIS A C 1
ATOM 627 O O . HIS A 1 84 ? 9.876 1.527 -3.399 1.00 97.94 84 HIS A O 1
ATOM 633 N N . ALA A 1 85 ? 8.107 0.203 -3.753 1.00 96.75 85 ALA A N 1
ATOM 634 C CA . ALA A 1 85 ? 8.876 -1.030 -3.654 1.00 96.75 85 ALA A CA 1
ATOM 635 C C . ALA A 1 85 ? 9.886 -1.146 -4.804 1.00 96.75 85 ALA A C 1
ATOM 637 O O . ALA A 1 85 ? 9.565 -0.870 -5.962 1.00 96.75 85 ALA A O 1
ATOM 638 N N . SER A 1 86 ? 11.101 -1.595 -4.493 1.00 96.12 86 SER A N 1
ATOM 639 C CA . SER A 1 86 ? 12.140 -1.867 -5.486 1.00 96.12 86 SER A CA 1
ATOM 640 C C . SER A 1 86 ? 12.052 -3.297 -6.015 1.00 96.12 86 SER A C 1
ATOM 642 O O . SER A 1 86 ? 11.567 -4.210 -5.340 1.00 96.12 86 SER A O 1
ATOM 644 N N . HIS A 1 87 ? 12.541 -3.506 -7.236 1.00 96.31 87 HIS A N 1
ATOM 645 C CA . HIS A 1 87 ? 12.709 -4.842 -7.798 1.00 96.31 87 HIS A CA 1
ATOM 646 C C . HIS A 1 87 ? 14.106 -5.389 -7.483 1.00 96.31 87 HIS A C 1
ATOM 648 O O . HIS A 1 87 ? 15.093 -4.659 -7.529 1.00 96.31 87 HIS A O 1
ATOM 654 N N . LEU A 1 88 ? 14.216 -6.694 -7.230 1.00 92.88 88 LEU A N 1
ATOM 655 C CA . LEU A 1 88 ? 15.490 -7.343 -6.888 1.00 92.88 88 LEU A CA 1
ATOM 656 C C . LEU A 1 88 ? 16.519 -7.339 -8.030 1.00 92.88 88 LEU A C 1
ATOM 658 O O . LEU A 1 88 ? 17.718 -7.444 -7.791 1.00 92.88 88 LEU A O 1
ATOM 662 N N . SER A 1 89 ? 16.061 -7.277 -9.280 1.00 92.31 89 SER A N 1
ATOM 663 C CA . SER A 1 89 ? 16.927 -7.434 -10.465 1.00 92.31 89 SER A CA 1
ATOM 664 C C . SER A 1 89 ? 16.709 -6.396 -11.562 1.00 92.31 89 SER A C 1
ATOM 666 O O . SER A 1 89 ? 17.363 -6.463 -12.597 1.00 92.31 89 SER A O 1
ATOM 668 N N . LEU A 1 90 ? 15.773 -5.464 -11.375 1.00 91.00 90 LEU A N 1
ATOM 669 C CA . LEU A 1 90 ? 15.433 -4.454 -12.377 1.00 91.00 90 LEU A CA 1
ATOM 670 C C . LEU A 1 90 ? 15.588 -3.072 -11.741 1.00 91.00 90 LEU A C 1
ATOM 672 O O . LEU A 1 90 ? 15.256 -2.918 -10.566 1.00 91.00 90 LEU A O 1
ATOM 676 N N . PRO A 1 91 ? 16.093 -2.075 -12.482 1.00 92.94 91 PRO A N 1
ATOM 677 C CA . PRO A 1 91 ? 16.107 -0.706 -11.994 1.00 92.94 91 PRO A CA 1
ATOM 678 C C . PRO A 1 91 ? 14.681 -0.140 -11.946 1.00 92.94 91 PRO A C 1
ATOM 680 O O . PRO A 1 91 ? 13.821 -0.538 -12.732 1.00 92.94 91 PRO A O 1
ATOM 683 N N . GLY A 1 92 ? 14.470 0.836 -11.065 1.00 93.19 92 GLY A N 1
ATOM 684 C CA . GLY A 1 92 ? 13.197 1.543 -10.917 1.00 93.19 92 GLY A CA 1
ATOM 685 C C . GLY A 1 92 ? 12.358 1.063 -9.737 1.00 93.19 92 GLY A C 1
ATOM 686 O O . GLY A 1 92 ? 12.723 0.135 -9.005 1.00 93.19 92 GLY A O 1
ATOM 687 N N . LEU A 1 93 ? 11.237 1.750 -9.548 1.00 96.50 93 LEU A N 1
ATOM 688 C CA . LEU A 1 93 ? 10.265 1.491 -8.496 1.00 96.50 93 LEU A CA 1
ATOM 689 C C . LEU A 1 93 ? 9.025 0.800 -9.066 1.00 96.50 93 LEU A C 1
ATOM 691 O O . LEU A 1 93 ? 8.791 0.760 -10.276 1.00 96.50 93 LEU A O 1
ATOM 695 N N . CYS A 1 94 ? 8.205 0.247 -8.180 1.00 96.62 94 CYS A N 1
ATOM 696 C CA . CYS A 1 94 ? 6.961 -0.408 -8.557 1.00 96.62 94 CYS A CA 1
ATOM 697 C C . CYS A 1 94 ? 6.035 0.532 -9.346 1.00 96.62 94 CYS A C 1
ATOM 699 O O . CYS A 1 94 ? 5.386 0.106 -10.304 1.00 96.62 94 CYS A O 1
ATOM 701 N N . GLU A 1 95 ? 6.014 1.824 -9.009 1.00 97.50 95 GLU A N 1
ATOM 702 C CA . GLU A 1 95 ? 5.250 2.843 -9.727 1.00 97.50 95 GLU A CA 1
ATOM 703 C C . GLU A 1 95 ? 5.674 3.035 -11.188 1.00 97.50 95 GLU A C 1
ATOM 705 O O . GLU A 1 95 ? 4.830 3.398 -12.008 1.00 97.50 95 GLU A O 1
ATOM 710 N N . ASP A 1 96 ? 6.911 2.699 -11.558 1.00 96.50 96 ASP A N 1
ATOM 711 C CA . ASP A 1 96 ? 7.391 2.778 -12.942 1.00 96.50 96 ASP A CA 1
ATOM 712 C C . ASP A 1 96 ? 6.857 1.618 -13.804 1.00 96.50 96 ASP A C 1
ATOM 714 O O . ASP A 1 96 ? 6.771 1.713 -15.031 1.00 96.50 96 ASP A O 1
ATOM 718 N N . SER A 1 97 ? 6.431 0.517 -13.175 1.00 97.00 97 SER A N 1
ATOM 719 C CA . SER A 1 97 ? 5.964 -0.697 -13.847 1.00 97.00 97 SER A CA 1
ATOM 720 C C . SER A 1 97 ? 4.445 -0.833 -13.797 1.00 97.00 97 SER A C 1
ATOM 722 O O . SER A 1 97 ? 3.852 -1.037 -12.742 1.00 97.00 97 SER A O 1
ATOM 724 N N . ALA A 1 98 ? 3.783 -0.830 -14.960 1.00 97.31 98 ALA A N 1
ATOM 725 C CA . ALA A 1 98 ? 2.333 -1.044 -15.034 1.00 97.31 98 ALA A CA 1
ATOM 726 C C . ALA A 1 98 ? 1.888 -2.373 -14.400 1.00 97.31 98 ALA A C 1
ATOM 728 O O . ALA A 1 98 ? 0.837 -2.433 -13.762 1.00 97.31 98 ALA A O 1
ATOM 729 N N . PHE A 1 99 ? 2.704 -3.419 -14.550 1.00 96.25 99 PHE A N 1
ATOM 730 C CA . PHE A 1 99 ? 2.443 -4.716 -13.940 1.00 96.25 99 PHE A CA 1
ATOM 731 C C . PHE A 1 99 ? 2.586 -4.662 -12.417 1.00 96.25 99 PHE A C 1
ATOM 733 O O . PHE A 1 99 ? 1.705 -5.146 -11.710 1.00 96.25 99 PHE A O 1
ATOM 740 N N . CYS A 1 100 ? 3.636 -4.015 -11.900 1.00 97.69 100 CYS A N 1
ATOM 741 C CA . CYS A 1 100 ? 3.790 -3.885 -10.455 1.00 97.69 100 CYS A CA 1
ATOM 742 C C . CYS A 1 100 ? 2.694 -3.018 -9.834 1.00 97.69 100 CYS A C 1
ATOM 744 O O . CYS A 1 100 ? 2.103 -3.419 -8.838 1.00 97.69 100 CYS A O 1
ATOM 746 N N . ARG A 1 101 ? 2.321 -1.893 -10.461 1.00 98.19 101 ARG A N 1
ATOM 747 C CA . ARG A 1 101 ? 1.184 -1.073 -10.009 1.00 98.19 101 ARG A CA 1
ATOM 748 C C . ARG A 1 101 ? -0.108 -1.881 -9.890 1.00 98.19 101 ARG A C 1
ATOM 750 O O . ARG A 1 101 ? -0.876 -1.674 -8.951 1.00 98.19 101 ARG A O 1
ATOM 757 N N . LEU A 1 102 ? -0.352 -2.807 -10.821 1.00 97.81 102 LEU A N 1
ATOM 758 C CA . LEU A 1 102 ? -1.498 -3.710 -10.741 1.00 97.81 102 LEU A CA 1
ATOM 759 C C . LEU A 1 102 ? -1.387 -4.645 -9.528 1.00 97.81 102 LEU A C 1
ATOM 761 O O . LEU A 1 102 ? -2.355 -4.764 -8.781 1.00 97.81 102 LEU A O 1
ATOM 765 N N . LEU A 1 103 ? -0.222 -5.258 -9.297 1.00 97.12 103 LEU A N 1
ATOM 766 C CA . LEU A 1 103 ? 0.022 -6.101 -8.118 1.00 97.12 103 LEU A CA 1
ATOM 767 C C . LEU A 1 103 ? -0.159 -5.320 -6.809 1.00 97.12 103 LEU A C 1
ATOM 769 O O . LEU A 1 103 ? -0.909 -5.757 -5.939 1.00 97.12 103 LEU A O 1
ATOM 773 N N . ALA A 1 104 ? 0.450 -4.137 -6.701 1.00 97.69 104 ALA A N 1
ATOM 774 C CA . ALA A 1 104 ? 0.308 -3.242 -5.557 1.00 97.69 104 ALA A CA 1
ATOM 775 C C . ALA A 1 104 ? -1.164 -2.883 -5.299 1.00 97.69 104 ALA A C 1
ATOM 777 O O . ALA A 1 104 ? -1.640 -2.936 -4.166 1.00 97.69 104 ALA A O 1
ATOM 778 N N . THR A 1 105 ? -1.921 -2.607 -6.366 1.00 97.62 105 THR A N 1
ATOM 779 C CA . THR A 1 105 ? -3.362 -2.343 -6.270 1.00 97.62 105 THR A CA 1
ATOM 780 C C . THR A 1 105 ? -4.122 -3.556 -5.734 1.00 97.62 105 THR A C 1
ATOM 782 O O . THR A 1 105 ? -5.031 -3.386 -4.926 1.00 97.62 105 THR A O 1
ATOM 785 N N . VAL A 1 106 ? -3.781 -4.777 -6.158 1.00 96.88 106 VAL A N 1
ATOM 786 C CA . VAL A 1 106 ? -4.430 -6.002 -5.662 1.00 96.88 106 VAL A CA 1
ATOM 787 C C . VAL A 1 106 ? -4.174 -6.183 -4.165 1.00 96.88 106 VAL A C 1
ATOM 789 O O . VAL A 1 106 ? -5.136 -6.369 -3.422 1.00 96.88 106 VAL A O 1
ATOM 792 N N . TYR A 1 107 ? -2.924 -6.050 -3.713 1.00 96.25 107 TYR A N 1
ATOM 793 C CA . TYR A 1 107 ? -2.573 -6.137 -2.289 1.00 96.25 107 TYR A CA 1
ATOM 794 C C . TYR A 1 107 ? -3.345 -5.100 -1.467 1.00 96.25 107 TYR A C 1
ATOM 796 O O . TYR A 1 107 ? -4.037 -5.450 -0.509 1.00 96.25 107 TYR A O 1
ATOM 804 N N . TYR A 1 108 ? -3.319 -3.837 -1.902 1.00 97.38 108 TYR A N 1
ATOM 805 C CA . TYR A 1 108 ? -4.074 -2.762 -1.263 1.00 97.38 108 TYR A CA 1
ATOM 806 C C . TYR A 1 108 ? -5.575 -3.066 -1.197 1.00 97.38 108 TYR A C 1
ATOM 808 O O . TYR A 1 108 ? -6.195 -2.898 -0.152 1.00 97.38 108 TYR A O 1
ATOM 816 N N . ARG A 1 109 ? -6.186 -3.537 -2.292 1.00 96.44 109 ARG A N 1
ATOM 817 C CA . ARG A 1 109 ? -7.627 -3.832 -2.337 1.00 96.44 109 ARG A CA 1
ATOM 818 C C . ARG A 1 109 ? -8.021 -4.948 -1.379 1.00 96.44 109 ARG A C 1
ATOM 820 O O . ARG A 1 109 ? -9.088 -4.841 -0.776 1.00 96.44 109 ARG A O 1
ATOM 827 N N . VAL A 1 110 ? -7.197 -5.986 -1.236 1.00 94.88 110 VAL A N 1
ATOM 828 C CA . VAL A 1 110 ? -7.445 -7.077 -0.282 1.00 94.88 110 VAL A CA 1
ATOM 829 C C . VAL A 1 110 ? -7.439 -6.532 1.142 1.00 94.88 110 VAL A C 1
ATOM 831 O O . VAL A 1 110 ? -8.455 -6.647 1.827 1.00 94.88 110 VAL A O 1
ATOM 834 N N . VAL A 1 111 ? -6.360 -5.855 1.544 1.00 93.88 111 VAL A N 1
ATOM 835 C CA . VAL A 1 111 ? -6.224 -5.255 2.880 1.00 93.88 111 VAL A CA 1
ATOM 836 C C . VAL A 1 111 ? -7.370 -4.283 3.164 1.00 93.88 111 VAL A C 1
ATOM 838 O O . VAL A 1 111 ? -8.092 -4.440 4.145 1.00 93.88 111 VAL A O 1
ATOM 841 N N . ARG A 1 112 ? -7.639 -3.358 2.236 1.00 95.12 112 ARG A N 1
ATOM 842 C CA . ARG A 1 112 ? -8.732 -2.383 2.343 1.00 95.12 112 ARG A CA 1
ATOM 843 C C . ARG A 1 112 ? -10.087 -3.053 2.548 1.00 95.12 112 ARG A C 1
ATOM 845 O O . ARG A 1 112 ? -10.906 -2.581 3.332 1.00 95.12 112 ARG A O 1
ATOM 852 N N . THR A 1 113 ? -10.345 -4.142 1.829 1.00 94.31 113 THR A N 1
ATOM 853 C CA . THR A 1 113 ? -11.604 -4.886 1.950 1.00 94.31 113 THR A CA 1
ATOM 854 C C . THR A 1 113 ? -11.707 -5.557 3.315 1.00 94.31 113 THR A C 1
ATOM 856 O O . THR A 1 113 ? -12.751 -5.457 3.953 1.00 94.31 113 THR A O 1
ATOM 859 N N . VAL A 1 114 ? -10.629 -6.177 3.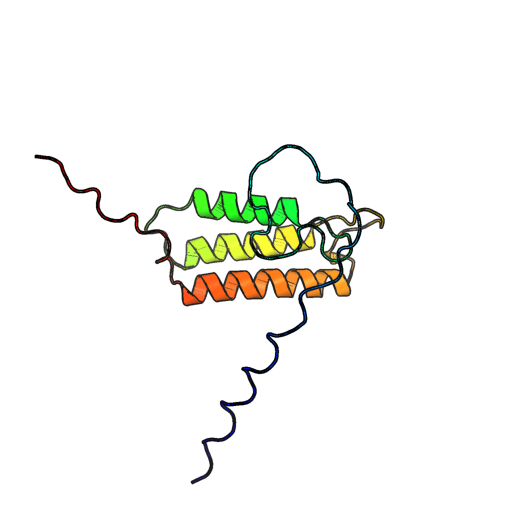800 1.00 91.88 114 VAL A N 1
ATOM 860 C CA . VAL A 1 114 ? -10.585 -6.779 5.140 1.00 91.88 114 VAL A CA 1
ATOM 861 C C . VAL A 1 114 ? -10.829 -5.723 6.221 1.00 91.88 114 VAL A C 1
ATOM 863 O O . VAL A 1 114 ? -11.678 -5.936 7.086 1.00 91.88 114 VAL A O 1
ATOM 866 N N . THR A 1 115 ? -10.184 -4.557 6.142 1.00 92.62 115 THR A N 1
ATOM 867 C CA . THR A 1 115 ? -10.395 -3.446 7.085 1.00 92.62 115 THR A CA 1
ATOM 868 C C . THR A 1 115 ? -11.857 -2.988 7.108 1.00 92.62 115 THR A C 1
ATOM 870 O O . THR A 1 115 ? -12.444 -2.804 8.175 1.00 92.62 115 THR A O 1
ATOM 873 N N . LEU A 1 116 ? -12.486 -2.857 5.935 1.00 92.50 116 LEU A N 1
ATOM 874 C CA . LEU A 1 116 ? -13.897 -2.470 5.820 1.00 92.50 116 LEU A CA 1
ATOM 875 C C . LEU A 1 116 ? -14.857 -3.535 6.371 1.00 92.50 116 LEU A C 1
ATOM 877 O O . LEU A 1 116 ? -15.856 -3.180 6.992 1.00 92.50 116 LEU A O 1
ATOM 881 N N . LEU A 1 117 ? -14.572 -4.821 6.149 1.00 90.69 117 LEU A N 1
ATOM 882 C CA . LEU A 1 117 ? -15.417 -5.928 6.615 1.00 90.69 117 LEU A CA 1
ATOM 883 C C . LEU A 1 117 ? -15.302 -6.163 8.119 1.00 90.69 117 LEU A C 1
ATOM 885 O O . LEU A 1 117 ? -16.277 -6.544 8.762 1.00 90.69 117 LEU A O 1
ATOM 889 N N . THR A 1 118 ? -14.116 -5.948 8.676 1.00 85.31 118 THR A N 1
ATOM 890 C CA . THR A 1 118 ? -13.850 -6.184 10.096 1.00 85.31 118 THR A CA 1
ATOM 891 C C . THR A 1 118 ? -14.200 -4.987 10.966 1.00 85.31 118 THR A C 1
ATOM 893 O O . THR A 1 118 ? -14.343 -5.153 12.173 1.00 85.31 118 THR A O 1
ATOM 896 N N . GLY A 1 119 ? -14.359 -3.788 10.394 1.00 66.44 119 GLY A N 1
ATOM 897 C CA . GLY A 1 119 ? -14.865 -2.604 11.097 1.00 66.44 119 GLY A CA 1
ATOM 898 C C . GLY A 1 119 ? -14.066 -2.191 12.342 1.00 66.44 119 GLY A C 1
ATOM 899 O O . GLY A 1 119 ? -14.564 -1.397 13.133 1.00 66.44 119 GLY A O 1
ATOM 900 N N . GLY A 1 120 ? -12.852 -2.725 12.527 1.00 58.59 120 GLY A N 1
ATOM 901 C CA . GLY A 1 120 ? -12.031 -2.562 13.730 1.00 58.59 120 GLY A CA 1
ATOM 902 C C . GLY A 1 120 ? -12.252 -3.586 14.855 1.00 58.59 120 GLY A C 1
ATOM 903 O O . GLY A 1 120 ? -11.734 -3.381 15.944 1.00 58.59 120 GLY A O 1
ATOM 904 N N . ALA A 1 121 ? -12.985 -4.679 14.624 1.00 53.19 121 ALA A N 1
ATOM 905 C CA . ALA A 1 121 ? -13.417 -5.610 15.674 1.00 53.19 121 ALA A CA 1
ATOM 906 C C . ALA A 1 121 ? -12.520 -6.845 15.910 1.00 53.19 121 ALA A C 1
ATOM 908 O O . ALA A 1 121 ? -12.864 -7.667 16.757 1.00 53.19 121 ALA A O 1
ATOM 909 N N . VAL A 1 122 ? -11.406 -7.025 15.192 1.00 54.88 122 VAL A N 1
ATOM 910 C CA . VAL A 1 122 ? -10.620 -8.277 15.301 1.00 54.88 122 VAL A CA 1
ATOM 911 C C . VAL A 1 122 ? -9.762 -8.347 16.575 1.00 54.88 122 VAL A C 1
ATOM 913 O O . VAL A 1 122 ? -9.438 -9.447 17.007 1.00 54.88 122 VAL A O 1
ATOM 916 N N . ASP A 1 123 ? -9.526 -7.229 17.271 1.00 47.78 123 ASP A N 1
ATOM 917 C CA . ASP A 1 123 ? -8.552 -7.185 18.375 1.00 47.78 123 ASP A CA 1
ATOM 918 C C . ASP A 1 123 ? -9.138 -6.760 19.726 1.00 47.78 123 ASP A C 1
ATOM 920 O O . ASP A 1 123 ? -8.433 -6.163 20.534 1.00 47.78 123 ASP A O 1
ATOM 924 N N . ALA A 1 124 ? -10.413 -7.030 20.022 1.00 46.97 124 ALA A N 1
ATOM 925 C CA . ALA A 1 124 ? -10.872 -6.894 21.406 1.00 46.97 124 ALA A CA 1
ATOM 926 C C . ALA A 1 124 ? -10.278 -8.056 22.231 1.00 46.97 124 ALA A C 1
ATOM 928 O O . ALA A 1 124 ? -10.753 -9.188 22.083 1.00 46.97 124 ALA A O 1
ATOM 929 N N . PRO A 1 125 ? -9.260 -7.843 23.097 1.00 48.88 125 PRO A N 1
ATOM 930 C CA . PRO A 1 125 ? -8.819 -8.900 23.989 1.00 48.88 125 PRO A CA 1
ATOM 931 C C . PRO A 1 125 ? -10.007 -9.311 24.856 1.00 48.88 125 PRO A C 1
ATOM 933 O O . PRO A 1 125 ? -10.707 -8.460 25.413 1.00 48.88 125 PRO A O 1
ATOM 936 N N . ALA A 1 126 ? -10.234 -10.622 24.967 1.00 49.28 126 ALA A N 1
ATOM 937 C CA . ALA A 1 126 ? -11.209 -11.166 25.902 1.00 49.28 126 ALA A CA 1
ATOM 938 C C . ALA A 1 126 ? -11.008 -10.501 27.279 1.00 49.28 126 ALA A C 1
ATOM 940 O O . ALA A 1 126 ? -9.855 -10.352 27.709 1.00 49.28 126 ALA A O 1
ATOM 941 N N . PRO A 1 127 ? -12.084 -10.069 27.965 1.00 47.25 127 PRO A N 1
ATOM 942 C CA . PRO A 1 127 ? -11.959 -9.403 29.252 1.00 47.25 127 PRO A CA 1
ATOM 943 C C . PRO A 1 127 ? -11.149 -10.303 30.184 1.00 47.25 127 PRO A C 1
ATOM 945 O O . PRO A 1 127 ? -11.535 -11.442 30.453 1.00 47.25 127 PRO A O 1
ATOM 948 N N . ARG A 1 128 ? -9.994 -9.808 30.646 1.00 48.28 128 ARG A N 1
ATOM 949 C CA . ARG A 1 128 ? -9.213 -10.508 31.665 1.00 48.28 128 ARG A CA 1
ATOM 950 C C . ARG A 1 128 ? -10.112 -10.641 32.888 1.00 48.28 128 ARG A C 1
ATOM 952 O O . ARG A 1 128 ? -10.513 -9.632 33.464 1.00 48.28 128 ARG A O 1
ATOM 959 N N . ALA A 1 129 ? -10.455 -11.877 33.242 1.00 53.78 129 ALA A N 1
ATOM 960 C CA . ALA A 1 129 ? -11.181 -12.173 34.466 1.00 53.78 129 ALA A CA 1
ATOM 961 C C . ALA A 1 129 ? -10.422 -11.535 35.638 1.00 53.78 129 ALA A C 1
ATOM 963 O O . ALA A 1 129 ? -9.239 -11.817 35.837 1.00 53.78 129 ALA A O 1
ATOM 964 N N . SER A 1 130 ? -11.075 -10.629 36.368 1.00 59.31 130 SER A N 1
ATOM 965 C CA . SER A 1 130 ? -10.485 -10.038 37.563 1.00 59.31 130 SER A CA 1
ATOM 966 C C . SER A 1 130 ? -10.480 -11.109 38.648 1.00 59.31 130 SER A C 1
ATOM 968 O O . SER A 1 130 ? -11.539 -11.487 39.151 1.00 59.31 130 SER A O 1
ATOM 970 N N . SER A 1 131 ? -9.307 -11.630 38.983 1.00 57.88 131 SER A N 1
ATOM 971 C CA . SER A 1 131 ? -9.142 -12.479 40.158 1.00 57.88 131 SER A CA 1
ATOM 972 C C . SER A 1 131 ? -9.356 -11.607 41.395 1.00 57.88 131 SER A C 1
ATOM 974 O O . SER A 1 131 ? -8.519 -10.752 41.691 1.00 57.88 131 SER A O 1
ATOM 976 N N . GLY A 1 132 ? -10.516 -11.763 42.034 1.00 64.56 132 GLY A N 1
ATOM 977 C CA . GLY A 1 132 ? -10.758 -11.289 43.398 1.00 64.56 132 GLY A CA 1
ATOM 978 C C . GLY A 1 132 ? -10.079 -12.171 44.434 1.00 64.56 132 GLY A C 1
ATOM 979 O O . GLY A 1 132 ? -9.637 -13.285 44.067 1.00 64.56 132 GLY A O 1
#

Radius of gyration: 18.58 Å; chains: 1; bounding box: 58×32×58 Å

pLDDT: mean 77.71, std 22.25, range [37.47, 98.44]

Foldseek 3Di:
DPDPPPVPPPPPPPDDDDDDDDDDPDDPDDDPPCQLVPDDCQVVQWHLSVLSVQLVVQVVPAPLPHFLVSNVVSLVSSLVSQQQTDGPPDDDGLVVDPVSNVVSVVSSVVSNVCSVVCRSPPDPPDPDPDDD

Secondary structure (DSSP, 8-state):
----SSTTSSS------------------S----SSTTS-SSGGGB--HHHHHHHHHHHHTS-TT--HHHHHHHHHHHHHHHHTPBBSSSSSBGGG-HHHHHHHHHHHHHHHHHHHHHTT-TT-PPP-----

Sequence (132 aa):
MRRLSILAALAAVLVVSAGTRAAPAQAAEGDPGDFCSYSPDYPFGWNFNGACRGHDECLDRLPADARLPDRLRCDDAFHGALLHASHLSLPGLCEDSAFCRLLATVYYRVVRTVTLLTGGAVDAPAPRASSG